Protein AF-A0A2N6NL77-F1 (afdb_monomer_lite)

Secondary structure (DSSP, 8-state):
-TTHHHHHHHHHHHHHGGGHHHHHHHHHHHH-GGGGGTTHHHHHHHHHHHHHHHHHHHHHHHHHSPPPPTT-HHHHHHHHHHHHHHHHHHHHHHHHHHHHHHHHHHH-SS---HHHHHHHHTHHHHHHHTTHHHHHHHHHHHHHHHHHHHHHHH--

Structure (mmCIF, N/CA/C/O backbone):
data_AF-A0A2N6NL77-F1
#
_entry.id   AF-A0A2N6NL77-F1
#
loop_
_atom_site.group_PDB
_atom_site.id
_atom_site.type_symbol
_atom_site.label_atom_id
_atom_site.label_alt_id
_atom_site.label_comp_id
_atom_site.label_asym_id
_atom_site.label_entity_id
_atom_site.label_seq_id
_atom_site.pdbx_PDB_ins_code
_atom_site.Cartn_x
_atom_site.Cartn_y
_atom_site.Cartn_z
_atom_site.occupancy
_atom_site.B_iso_or_equiv
_atom_site.auth_seq_id
_atom_site.auth_comp_id
_atom_site.auth_asym_id
_atom_site.auth_atom_id
_atom_site.pdbx_PDB_model_num
ATOM 1 N N . MET A 1 1 ? -15.381 -8.566 0.998 1.00 65.00 1 MET A N 1
ATOM 2 C CA . MET A 1 1 ? -16.633 -8.767 1.760 1.00 65.00 1 MET A CA 1
ATOM 3 C C . MET A 1 1 ? -16.665 -10.127 2.439 1.00 65.00 1 MET A C 1
ATOM 5 O O . MET A 1 1 ? -16.878 -10.169 3.641 1.00 65.00 1 MET A O 1
ATOM 9 N N . ILE A 1 2 ? -16.386 -11.223 1.719 1.00 79.12 2 ILE A N 1
ATOM 10 C CA . ILE A 1 2 ? -16.298 -12.572 2.316 1.00 79.12 2 ILE A CA 1
ATOM 11 C C . ILE A 1 2 ? -15.130 -12.684 3.314 1.00 79.12 2 ILE A C 1
ATOM 13 O O . ILE A 1 2 ? -15.285 -13.257 4.383 1.00 79.12 2 ILE A O 1
ATOM 17 N N . LEU A 1 3 ? -13.982 -12.068 3.009 1.00 79.44 3 LEU A N 1
ATOM 18 C CA . LEU A 1 3 ? -12.787 -12.099 3.870 1.00 79.44 3 LEU A CA 1
ATOM 19 C C . LEU A 1 3 ? -12.804 -11.077 5.018 1.00 79.44 3 LEU A C 1
ATOM 21 O O . LEU A 1 3 ? -11.922 -11.091 5.872 1.00 79.44 3 LEU A O 1
ATOM 25 N N . THR A 1 4 ? -13.787 -10.176 5.043 1.00 78.69 4 THR A N 1
ATOM 26 C CA . THR A 1 4 ? -13.834 -9.062 5.999 1.00 78.69 4 THR A CA 1
ATOM 27 C C . THR A 1 4 ? -13.869 -9.534 7.462 1.00 78.69 4 THR A C 1
ATOM 29 O O . THR A 1 4 ? -13.100 -8.991 8.246 1.00 78.69 4 THR A O 1
ATOM 32 N N . PRO A 1 5 ? -14.613 -10.590 7.843 1.00 80.31 5 PRO A N 1
ATOM 33 C CA . PRO A 1 5 ? -14.569 -11.115 9.209 1.00 80.31 5 PRO A CA 1
ATOM 34 C C . PRO A 1 5 ? -13.182 -11.582 9.661 1.00 80.31 5 PRO A C 1
ATOM 36 O O . PRO A 1 5 ? -12.789 -11.356 10.806 1.00 80.31 5 PRO A O 1
ATOM 39 N N . VAL A 1 6 ? -12.424 -12.209 8.757 1.00 83.38 6 VAL A N 1
ATOM 40 C CA . VAL A 1 6 ? -11.060 -12.681 9.032 1.00 83.38 6 VAL A CA 1
ATOM 41 C C . VAL A 1 6 ? -10.111 -11.493 9.185 1.00 83.38 6 VAL A C 1
ATOM 43 O O . VAL A 1 6 ? -9.295 -11.469 10.104 1.00 83.38 6 VAL A O 1
ATOM 46 N N . ASP A 1 7 ? -10.255 -10.480 8.330 1.00 78.88 7 ASP A N 1
ATOM 47 C CA . ASP A 1 7 ? -9.488 -9.235 8.413 1.00 78.88 7 ASP A CA 1
ATOM 48 C C . ASP A 1 7 ? -9.779 -8.473 9.715 1.00 78.88 7 ASP A C 1
ATOM 50 O O . ASP A 1 7 ? -8.856 -8.057 10.415 1.00 78.88 7 ASP A O 1
ATOM 54 N N . THR A 1 8 ? -11.049 -8.368 10.116 1.00 78.69 8 THR A N 1
ATOM 55 C CA . THR A 1 8 ? -11.452 -7.759 11.390 1.00 78.69 8 THR A CA 1
ATOM 56 C C . THR A 1 8 ? -10.867 -8.515 12.577 1.00 78.69 8 THR A C 1
ATOM 58 O O . THR A 1 8 ? -10.349 -7.881 13.497 1.00 78.69 8 THR A O 1
ATOM 61 N N . LEU A 1 9 ? -10.871 -9.850 12.550 1.00 81.00 9 LEU A N 1
ATOM 62 C CA . LEU A 1 9 ? -10.239 -10.664 13.587 1.00 81.00 9 LEU A CA 1
ATOM 63 C C . LEU A 1 9 ? -8.725 -10.418 13.652 1.00 81.00 9 LEU A C 1
ATOM 65 O O . LEU A 1 9 ? -8.203 -10.106 14.723 1.00 81.00 9 LEU A O 1
ATOM 69 N N . LYS A 1 10 ? -8.028 -10.508 12.512 1.00 82.62 10 LYS A N 1
ATOM 70 C CA . LYS A 1 10 ? -6.578 -10.281 12.409 1.00 82.62 10 LYS A CA 1
ATOM 71 C C . LYS A 1 10 ? -6.192 -8.889 12.905 1.00 82.62 10 LYS A C 1
ATOM 73 O O . LYS A 1 10 ? -5.278 -8.763 13.713 1.00 82.62 10 LYS A O 1
ATOM 78 N N . THR A 1 11 ? -6.892 -7.857 12.444 1.00 73.81 11 THR A N 1
ATOM 79 C CA . THR A 1 11 ? -6.595 -6.460 12.787 1.00 73.81 11 THR A CA 1
ATOM 80 C C . THR A 1 11 ? -6.856 -6.192 14.267 1.00 73.81 11 THR A C 1
ATOM 82 O O . THR A 1 11 ? -6.047 -5.546 14.925 1.00 73.81 11 THR A O 1
ATOM 85 N N . THR A 1 12 ? -7.944 -6.741 14.822 1.00 78.19 12 THR A N 1
ATOM 86 C CA . THR A 1 12 ? -8.231 -6.620 16.261 1.00 78.19 12 THR A CA 1
ATOM 87 C C . THR A 1 12 ? -7.119 -7.253 17.093 1.00 78.19 12 THR A C 1
ATOM 89 O O . THR A 1 12 ? -6.651 -6.641 18.047 1.00 78.19 12 THR A O 1
ATOM 92 N N . LEU A 1 13 ? -6.643 -8.436 16.700 1.00 83.06 13 LEU A N 1
ATOM 93 C CA . LEU A 1 13 ? -5.534 -9.122 17.367 1.00 83.06 13 LEU A CA 1
ATOM 94 C C . LEU A 1 13 ? -4.191 -8.394 17.221 1.00 83.06 13 LEU A C 1
ATOM 96 O O . LEU A 1 13 ? -3.416 -8.369 18.169 1.00 83.06 13 LEU A O 1
ATOM 100 N N . GLN A 1 14 ? -3.904 -7.795 16.061 1.00 76.88 14 GLN A N 1
ATOM 101 C CA . GLN A 1 14 ? -2.668 -7.030 15.849 1.00 76.88 14 GLN A CA 1
ATOM 102 C C . GLN A 1 14 ? -2.591 -5.773 16.724 1.00 76.88 14 GLN A C 1
ATOM 104 O O . GLN A 1 14 ? -1.495 -5.374 17.099 1.00 76.88 14 GLN A O 1
ATOM 109 N N . VAL A 1 15 ? -3.733 -5.153 17.035 1.00 72.44 15 VAL A N 1
ATOM 110 C CA . VAL A 1 15 ? -3.788 -3.908 17.818 1.00 72.44 15 VAL A CA 1
ATOM 111 C C . VAL A 1 15 ? -3.929 -4.178 19.315 1.00 72.44 15 VAL A C 1
ATOM 113 O O . VAL A 1 15 ? -3.237 -3.562 20.113 1.00 72.44 15 VAL A O 1
ATOM 116 N N . GLN A 1 16 ? -4.831 -5.085 19.697 1.00 73.94 16 GLN A N 1
ATOM 117 C CA . GLN A 1 16 ? -5.198 -5.349 21.097 1.00 73.94 16 GLN A CA 1
ATOM 118 C C . GLN A 1 16 ? -4.448 -6.556 21.689 1.00 73.94 16 GLN A C 1
ATOM 120 O O . GLN A 1 16 ? -4.646 -6.911 22.848 1.00 73.94 16 GLN A O 1
ATOM 125 N N . GLY A 1 17 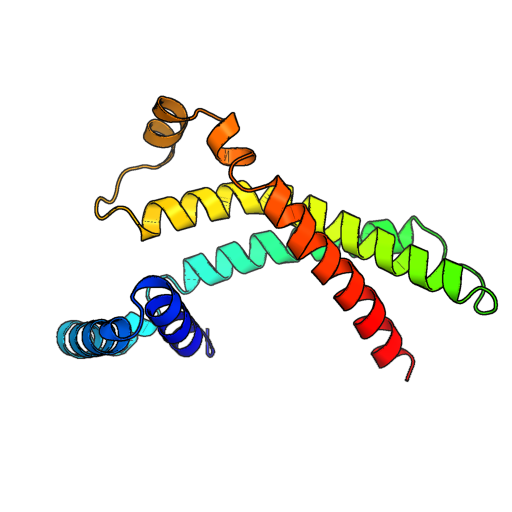? -3.623 -7.243 20.894 1.00 82.00 17 GLY A N 1
ATOM 126 C CA . GLY A 1 17 ? -2.909 -8.433 21.341 1.00 82.00 17 GLY A CA 1
ATOM 127 C C . GLY A 1 17 ? -3.849 -9.593 21.723 1.00 82.00 17 GLY A C 1
ATOM 128 O O . GLY A 1 17 ? -4.925 -9.751 21.131 1.00 82.00 17 GLY A O 1
ATOM 129 N N . PRO A 1 18 ? -3.460 -10.438 22.699 1.00 81.06 18 PRO A N 1
ATOM 130 C CA . PRO A 1 18 ? -4.225 -11.622 23.105 1.00 81.06 18 PRO A CA 1
ATOM 131 C C . PRO A 1 18 ? -5.647 -11.311 23.598 1.00 81.06 18 PRO A C 1
ATOM 133 O O . PRO A 1 18 ? -6.573 -12.091 23.355 1.00 81.06 18 PRO A O 1
ATOM 136 N N . GLU A 1 19 ? -5.839 -10.154 24.236 1.00 81.62 19 GLU A N 1
ATOM 137 C CA . GLU A 1 19 ? -7.122 -9.716 24.800 1.00 81.62 19 GLU A CA 1
ATOM 138 C C . GLU A 1 19 ? -8.164 -9.379 23.722 1.00 81.62 19 GLU A C 1
ATOM 140 O O . GLU A 1 19 ? -9.373 -9.467 23.956 1.00 81.62 19 GLU A O 1
ATOM 145 N N . GLY A 1 20 ? -7.721 -9.118 22.485 1.00 79.56 20 GLY A N 1
ATOM 146 C CA . GLY A 1 20 ? -8.596 -8.815 21.352 1.00 79.56 20 GLY A CA 1
ATOM 147 C C . GLY A 1 20 ? -9.640 -9.899 21.050 1.00 79.56 20 GLY A C 1
ATOM 148 O O . GLY A 1 20 ? -10.706 -9.591 20.513 1.00 79.56 20 GLY A O 1
ATOM 149 N N . ARG A 1 21 ? -9.393 -11.165 21.431 1.00 82.00 21 ARG A N 1
ATOM 150 C CA . ARG A 1 21 ? -10.380 -12.257 21.281 1.00 82.00 21 ARG A CA 1
ATOM 151 C C . ARG A 1 21 ? -11.556 -12.116 22.242 1.00 82.00 21 ARG A C 1
ATOM 153 O O . ARG A 1 21 ? -12.691 -12.381 21.843 1.00 82.00 21 ARG A O 1
ATOM 160 N N . ALA A 1 22 ? -11.290 -11.723 23.488 1.00 84.12 22 ALA A N 1
ATOM 161 C CA . ALA A 1 22 ? -12.327 -11.522 24.495 1.00 84.12 22 ALA A CA 1
ATOM 162 C C . ALA A 1 22 ? -13.226 -10.348 24.092 1.00 84.12 22 ALA A C 1
ATOM 164 O O . ALA A 1 22 ? -14.445 -10.508 24.022 1.00 84.12 22 ALA A O 1
ATOM 165 N N . LEU A 1 23 ? -12.611 -9.241 23.664 1.00 81.12 23 LEU A N 1
ATOM 166 C CA . LEU A 1 23 ? -13.301 -8.061 23.142 1.00 81.12 23 LEU A CA 1
ATOM 167 C C . LEU A 1 23 ? -14.214 -8.393 21.946 1.00 81.12 23 LEU A C 1
ATOM 169 O O . LEU A 1 23 ? -15.374 -7.979 21.899 1.00 81.12 23 LEU A O 1
ATOM 173 N N . LEU A 1 24 ? -13.715 -9.164 20.970 1.00 82.00 24 LEU A N 1
ATOM 174 C CA . LEU A 1 24 ? -14.508 -9.594 19.812 1.00 82.00 24 LEU A CA 1
ATOM 175 C C . LEU A 1 24 ? -15.679 -10.490 20.218 1.00 82.00 24 LEU A C 1
ATOM 177 O O . LEU A 1 24 ? -16.785 -10.320 19.708 1.00 82.00 24 LEU A O 1
ATOM 181 N N . ARG A 1 25 ? -15.460 -11.418 21.156 1.00 83.56 25 ARG A N 1
ATOM 182 C CA . ARG A 1 25 ? -16.511 -12.305 21.666 1.00 83.56 25 ARG A CA 1
ATOM 183 C C . ARG A 1 25 ? -17.610 -11.517 22.381 1.00 83.56 25 ARG A C 1
ATOM 185 O O . ARG A 1 25 ? -18.785 -11.796 22.152 1.00 83.56 25 ARG A O 1
ATOM 192 N N . GLU A 1 26 ? -17.259 -10.537 23.208 1.00 84.50 26 GLU A N 1
ATOM 193 C CA . GLU A 1 26 ? -18.239 -9.657 23.856 1.00 84.50 26 GLU A CA 1
ATOM 194 C C . GLU A 1 26 ? -19.007 -8.807 22.845 1.00 84.50 26 GLU A C 1
ATOM 196 O O . GLU A 1 26 ? -20.232 -8.704 22.919 1.00 84.50 26 GLU A O 1
ATOM 201 N N . ARG A 1 27 ? -18.315 -8.264 21.838 1.00 79.44 27 ARG A N 1
ATOM 202 C CA . ARG A 1 27 ? -18.940 -7.467 20.778 1.00 79.44 27 ARG A CA 1
ATOM 203 C C . ARG A 1 27 ? -19.945 -8.283 19.961 1.00 79.44 27 ARG A C 1
ATOM 205 O O . ARG A 1 27 ? -21.049 -7.803 19.714 1.00 79.44 27 ARG A O 1
ATOM 212 N N . ILE A 1 28 ? -19.600 -9.523 19.605 1.00 86.62 28 ILE A N 1
ATOM 213 C CA . ILE A 1 28 ? -20.511 -10.446 18.910 1.00 86.62 28 ILE A CA 1
ATOM 214 C C . ILE A 1 28 ? -21.722 -10.775 19.791 1.00 86.62 28 ILE A C 1
ATOM 216 O O . ILE A 1 28 ? -22.842 -10.783 19.289 1.00 86.62 28 ILE A O 1
ATOM 220 N N . LYS A 1 29 ? -21.530 -10.998 21.099 1.00 85.62 29 LYS A N 1
ATOM 221 C CA . LYS A 1 29 ? -22.644 -11.243 22.032 1.00 85.62 29 LYS A CA 1
ATOM 222 C C . LYS A 1 29 ? -23.586 -10.042 22.151 1.00 85.62 29 LYS A C 1
ATOM 224 O O . LYS A 1 29 ? -24.792 -10.234 22.234 1.00 85.62 29 LYS A O 1
ATOM 229 N N . LYS A 1 30 ? -23.049 -8.819 22.161 1.00 83.31 30 LYS A N 1
ATOM 230 C CA . LYS A 1 30 ? -23.826 -7.590 22.388 1.00 83.31 30 LYS A CA 1
ATOM 231 C C . LYS A 1 30 ? -24.529 -7.060 21.135 1.00 83.31 30 LYS A C 1
ATOM 233 O O . LYS A 1 30 ? -25.610 -6.494 21.236 1.00 83.31 30 LYS A O 1
ATOM 238 N N . HIS A 1 31 ? -23.916 -7.219 19.964 1.00 78.25 31 HIS A N 1
ATOM 239 C CA . HIS A 1 31 ? -24.355 -6.568 18.723 1.00 78.25 31 HIS A CA 1
ATOM 240 C C . HIS A 1 31 ? -24.517 -7.539 17.539 1.00 78.25 31 HIS A C 1
ATOM 242 O O . HIS A 1 31 ? -24.844 -7.118 16.429 1.00 78.25 31 HIS A O 1
ATOM 248 N N . GLY A 1 32 ? -24.288 -8.835 17.754 1.00 84.06 32 GLY A N 1
ATOM 249 C CA . GLY A 1 32 ? -24.419 -9.877 16.741 1.00 84.06 32 GLY A CA 1
ATOM 250 C C . GLY A 1 32 ? -23.195 -10.039 15.833 1.00 84.06 32 GLY A C 1
ATOM 251 O O . GLY A 1 32 ? -22.227 -9.272 15.862 1.00 84.06 32 GLY A O 1
ATOM 252 N N . VAL A 1 33 ? -23.250 -11.064 14.979 1.00 82.25 33 VAL A N 1
ATOM 253 C CA . VAL A 1 33 ? -22.160 -11.453 14.061 1.00 82.25 33 VAL A CA 1
ATOM 254 C C . VAL A 1 33 ? -21.913 -10.396 12.972 1.00 82.25 33 VAL A C 1
ATOM 256 O O . VAL A 1 33 ? -20.797 -10.267 12.475 1.00 82.25 33 VAL A O 1
ATOM 259 N N . GLY A 1 34 ? -22.917 -9.565 12.661 1.00 77.12 34 GLY A N 1
ATOM 260 C CA . GLY A 1 34 ? -22.805 -8.454 11.705 1.00 77.12 34 GLY A CA 1
ATOM 261 C C . GLY A 1 34 ? -21.743 -7.409 12.075 1.00 77.12 34 GLY A C 1
ATOM 262 O O . GLY A 1 34 ? -21.253 -6.690 11.205 1.00 77.12 34 GLY A O 1
ATOM 263 N N . THR A 1 35 ? -21.310 -7.370 13.339 1.00 75.88 35 THR A N 1
ATOM 264 C CA . THR A 1 35 ? -20.205 -6.507 13.786 1.00 75.88 35 THR A CA 1
ATOM 265 C C . THR A 1 35 ? -18.859 -6.827 13.145 1.00 75.88 35 THR A C 1
ATOM 267 O O . THR A 1 35 ? -18.003 -5.950 13.060 1.00 75.88 35 THR A O 1
ATOM 270 N N . LEU A 1 36 ? -18.684 -8.040 12.616 1.00 77.75 36 LEU A N 1
ATOM 271 C CA . LEU A 1 36 ? -17.501 -8.431 11.845 1.00 77.75 36 LEU A CA 1
ATOM 272 C C . LEU A 1 36 ? -17.412 -7.725 10.481 1.00 77.75 36 LEU A C 1
ATOM 274 O O . LEU A 1 36 ? -16.356 -7.725 9.858 1.00 77.75 36 LEU A O 1
ATOM 278 N N . TRP A 1 37 ? -18.497 -7.093 10.025 1.00 78.00 37 TRP A N 1
ATOM 279 C CA . TRP A 1 37 ? -18.522 -6.257 8.821 1.00 78.00 37 TRP A CA 1
ATOM 280 C C . TRP A 1 37 ? -18.515 -4.758 9.132 1.00 78.00 37 TRP A C 1
ATOM 282 O O . TRP A 1 37 ? -18.624 -3.932 8.221 1.00 78.00 37 TRP A O 1
ATOM 292 N N . TRP A 1 38 ? -18.358 -4.362 10.397 1.00 71.62 38 TRP A N 1
ATOM 293 C CA . TRP A 1 38 ? -18.231 -2.948 10.731 1.00 71.62 38 TRP A CA 1
ATOM 294 C C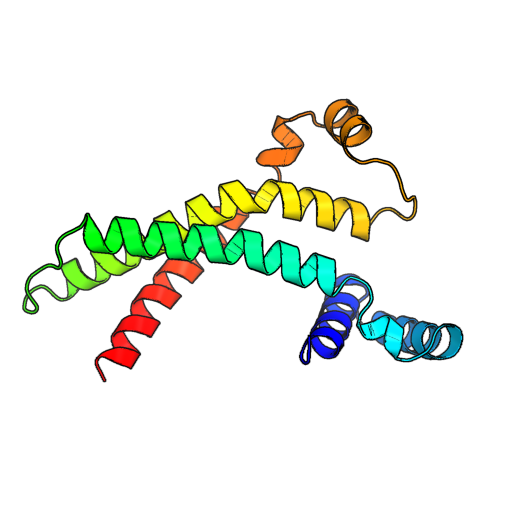 . TRP A 1 38 ? -16.963 -2.367 10.107 1.00 71.62 38 TRP A C 1
ATOM 296 O O . TRP A 1 38 ? -15.847 -2.813 10.358 1.00 71.62 38 TRP A O 1
ATOM 306 N N . GLY A 1 39 ? -17.153 -1.367 9.245 1.00 64.75 39 GLY A N 1
ATOM 307 C CA . GLY A 1 39 ? -16.073 -0.775 8.461 1.00 64.75 39 GLY A CA 1
ATOM 308 C C . GLY A 1 39 ? -15.735 -1.522 7.168 1.00 64.75 39 GLY A C 1
ATOM 309 O O . GLY A 1 39 ? -14.824 -1.084 6.474 1.00 64.75 39 GLY A O 1
ATOM 310 N N . ALA A 1 40 ? -16.474 -2.571 6.781 1.00 70.06 40 ALA A N 1
ATOM 311 C CA . ALA A 1 40 ? -16.229 -3.311 5.540 1.00 70.06 40 ALA A CA 1
ATOM 312 C C . ALA A 1 40 ? -16.239 -2.405 4.300 1.00 70.06 40 ALA A C 1
ATOM 314 O O . ALA A 1 40 ? -15.348 -2.506 3.461 1.00 70.06 40 ALA A O 1
ATOM 315 N N . PHE A 1 41 ? -17.205 -1.484 4.209 1.00 67.81 41 PHE A N 1
ATOM 316 C CA . PHE A 1 41 ? -17.289 -0.505 3.119 1.00 67.81 41 PHE A CA 1
ATOM 317 C C . PHE A 1 41 ? -16.140 0.506 3.142 1.00 67.81 41 PHE A C 1
ATOM 319 O O . PHE A 1 41 ? -15.618 0.862 2.092 1.00 67.81 41 PHE A O 1
ATOM 326 N N . ALA A 1 42 ? -15.698 0.926 4.330 1.00 66.94 42 ALA A N 1
ATOM 327 C CA . ALA A 1 42 ? -14.544 1.811 4.465 1.00 66.94 42 ALA A CA 1
ATOM 328 C C . ALA A 1 42 ? -13.244 1.098 4.059 1.00 66.94 42 ALA A C 1
ATOM 330 O O . ALA A 1 42 ? -12.409 1.685 3.377 1.00 66.94 42 ALA A O 1
ATOM 331 N N . THR A 1 43 ? -13.090 -0.179 4.427 1.00 67.31 43 THR A N 1
ATOM 332 C CA . THR A 1 43 ? -11.988 -1.022 3.956 1.00 67.31 43 THR A CA 1
ATOM 333 C C . THR A 1 43 ? -12.058 -1.185 2.443 1.00 67.31 43 THR A C 1
ATOM 335 O O . THR A 1 43 ? -11.070 -0.894 1.788 1.00 67.31 43 THR A O 1
ATOM 338 N N . ALA A 1 44 ? -13.217 -1.529 1.874 1.00 70.88 44 ALA A N 1
ATOM 339 C CA . ALA A 1 44 ? -13.383 -1.659 0.427 1.00 70.88 44 ALA A CA 1
ATOM 340 C C . ALA A 1 44 ? -13.054 -0.362 -0.329 1.00 70.88 44 ALA A C 1
ATOM 342 O O . ALA A 1 44 ? -12.329 -0.410 -1.317 1.00 70.88 44 ALA A O 1
ATOM 343 N N . GLY A 1 45 ? -13.515 0.793 0.162 1.00 73.50 45 GLY A N 1
ATOM 344 C CA . GLY A 1 45 ? -13.176 2.097 -0.409 1.00 73.50 45 GLY A CA 1
ATOM 345 C C . GLY A 1 45 ? -11.679 2.405 -0.326 1.00 73.50 45 GLY A C 1
ATOM 346 O O . GLY A 1 45 ? -11.086 2.839 -1.307 1.00 73.50 45 GLY A O 1
ATOM 347 N N . ALA A 1 46 ? -11.032 2.114 0.805 1.00 69.31 46 ALA A N 1
ATOM 348 C CA . ALA A 1 46 ? -9.587 2.292 0.949 1.00 69.31 46 ALA A CA 1
ATOM 349 C C . ALA A 1 46 ? -8.785 1.360 0.022 1.00 69.31 46 ALA A C 1
ATOM 351 O O . ALA A 1 46 ? -7.783 1.778 -0.554 1.00 69.31 46 ALA A O 1
ATOM 352 N N . THR A 1 47 ? -9.233 0.112 -0.149 1.00 72.06 47 THR A N 1
ATOM 353 C CA . THR A 1 47 ? -8.654 -0.847 -1.097 1.00 72.06 47 THR A CA 1
ATOM 354 C C . THR A 1 47 ? -8.809 -0.332 -2.529 1.00 72.06 47 THR A C 1
ATOM 356 O O . THR A 1 47 ? -7.837 -0.315 -3.277 1.00 72.06 47 THR A O 1
ATOM 359 N N . PHE A 1 48 ? -9.988 0.177 -2.889 1.00 77.31 48 PHE A N 1
ATOM 360 C CA . PHE A 1 48 ? -10.249 0.744 -4.211 1.00 77.31 48 PHE A CA 1
ATOM 361 C C . PHE A 1 48 ? -9.326 1.930 -4.525 1.00 77.31 48 PHE A C 1
ATOM 363 O O . PHE A 1 48 ? -8.638 1.919 -5.543 1.00 77.31 48 PHE A O 1
ATOM 370 N N . VAL A 1 49 ? -9.232 2.907 -3.616 1.00 74.88 49 VAL A N 1
ATOM 371 C CA . VAL A 1 49 ? -8.393 4.103 -3.813 1.00 74.88 49 VAL A CA 1
ATOM 372 C C . VAL A 1 49 ? -6.891 3.786 -3.784 1.00 74.88 49 VAL A C 1
ATOM 374 O O . VAL A 1 49 ? -6.101 4.550 -4.322 1.00 74.88 49 VAL A O 1
ATOM 377 N N . GLY A 1 50 ? -6.470 2.661 -3.200 1.00 72.12 50 GLY A N 1
ATOM 378 C CA . GLY A 1 50 ? -5.085 2.190 -3.304 1.00 72.12 50 GLY A CA 1
ATOM 379 C C . GLY A 1 50 ? -4.792 1.465 -4.621 1.00 72.12 50 GLY A C 1
ATOM 380 O O . GLY A 1 50 ? -3.834 1.786 -5.315 1.00 72.12 50 GLY A O 1
ATOM 381 N N . HIS A 1 51 ? -5.625 0.492 -4.996 1.00 81.06 51 HIS A N 1
ATOM 382 C CA . HIS A 1 51 ? -5.337 -0.365 -6.150 1.00 81.06 51 HIS A CA 1
ATOM 383 C C . HIS A 1 51 ? -5.515 0.339 -7.491 1.00 81.06 51 HIS A C 1
ATOM 385 O O . HIS A 1 51 ? -4.718 0.108 -8.397 1.00 81.06 51 HIS A O 1
ATOM 391 N N . TYR A 1 52 ? -6.534 1.186 -7.642 1.00 83.00 52 TYR A N 1
ATOM 392 C CA . TYR A 1 52 ? -6.819 1.803 -8.938 1.00 83.00 52 TYR A CA 1
ATOM 393 C C . TYR A 1 52 ? -5.665 2.692 -9.432 1.00 83.00 52 TYR A C 1
ATOM 395 O O . TYR A 1 52 ? -5.212 2.493 -10.560 1.00 83.00 52 TYR A O 1
ATOM 403 N N . PRO A 1 53 ? -5.112 3.605 -8.605 1.00 84.06 53 PRO A N 1
ATOM 404 C CA . PRO A 1 53 ? -3.940 4.388 -8.990 1.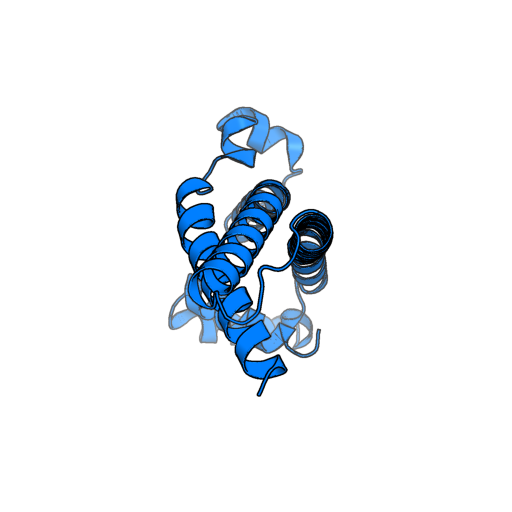00 84.06 53 PRO A CA 1
ATOM 405 C C . PRO A 1 53 ? -2.706 3.525 -9.249 1.00 84.06 53 PRO A C 1
ATOM 407 O O . PRO A 1 53 ? -1.941 3.836 -10.160 1.00 84.06 53 PRO A O 1
ATOM 410 N N . TRP A 1 54 ? -2.527 2.434 -8.493 1.00 85.25 54 TRP A N 1
ATOM 411 C CA . TRP A 1 54 ? -1.424 1.498 -8.708 1.00 85.25 54 TRP A CA 1
ATOM 412 C C . TRP A 1 54 ? -1.496 0.873 -10.106 1.00 85.25 54 TRP A C 1
ATOM 414 O O . TRP A 1 54 ? -0.557 1.012 -10.884 1.00 85.25 54 TRP A O 1
ATOM 424 N N . PHE A 1 55 ? -2.630 0.257 -10.461 1.00 84.69 55 PHE A N 1
ATOM 425 C CA . PHE A 1 55 ? -2.808 -0.392 -11.765 1.00 84.69 55 PHE A CA 1
ATOM 426 C C . PHE A 1 55 ? -2.791 0.604 -12.924 1.00 84.69 55 PHE A C 1
ATOM 428 O O . PHE A 1 55 ? -2.173 0.329 -13.948 1.00 84.69 55 PHE A O 1
ATOM 435 N N . ALA A 1 56 ? -3.414 1.774 -12.763 1.00 87.12 56 ALA A N 1
ATOM 436 C CA . ALA A 1 56 ? -3.372 2.821 -13.780 1.00 87.12 56 ALA A CA 1
ATOM 437 C C . ALA A 1 56 ? -1.928 3.261 -14.063 1.00 87.12 56 ALA A C 1
ATOM 439 O O . ALA A 1 56 ? -1.505 3.296 -15.216 1.00 87.12 56 ALA A O 1
ATOM 440 N N . THR A 1 57 ? -1.149 3.522 -13.010 1.00 87.06 57 THR A N 1
ATOM 441 C CA . THR A 1 57 ? 0.262 3.916 -13.129 1.00 87.06 57 THR A CA 1
ATOM 442 C C . THR A 1 57 ? 1.095 2.797 -13.747 1.00 87.06 57 THR A C 1
ATOM 444 O O . THR A 1 57 ? 1.865 3.046 -14.672 1.00 87.06 57 THR A O 1
ATOM 447 N N . TYR A 1 58 ? 0.899 1.558 -13.289 1.00 86.38 58 TYR A N 1
ATOM 448 C CA . TYR A 1 58 ? 1.590 0.381 -13.809 1.00 86.38 58 TYR A CA 1
ATOM 449 C C . TYR A 1 58 ? 1.350 0.194 -15.313 1.00 86.38 58 TYR A C 1
ATOM 451 O O . TYR A 1 58 ? 2.303 -0.024 -16.060 1.00 86.38 58 TYR A O 1
ATOM 459 N N . ASN A 1 59 ? 0.101 0.327 -15.768 1.00 87.94 59 ASN A N 1
ATOM 460 C CA . ASN A 1 59 ? -0.260 0.173 -17.177 1.00 87.94 59 ASN A CA 1
ATOM 461 C C . ASN A 1 59 ? 0.312 1.307 -18.036 1.00 87.94 59 ASN A C 1
ATOM 463 O O . ASN A 1 59 ? 0.971 1.029 -19.033 1.00 87.94 59 ASN A O 1
ATOM 467 N N . ILE A 1 60 ? 0.159 2.566 -17.607 1.00 88.75 60 ILE A N 1
ATOM 468 C CA . ILE A 1 60 ? 0.696 3.735 -18.328 1.00 88.75 60 ILE A CA 1
ATOM 469 C C . ILE A 1 60 ? 2.215 3.621 -18.501 1.00 88.75 60 ILE A C 1
ATOM 471 O O . ILE A 1 60 ? 2.739 3.823 -19.593 1.00 88.75 60 ILE A O 1
ATOM 475 N N . LEU A 1 61 ? 2.940 3.274 -17.436 1.00 85.62 61 LEU A N 1
ATOM 476 C CA . LEU A 1 61 ? 4.393 3.106 -17.493 1.00 85.62 61 LEU A CA 1
ATOM 477 C C . LEU A 1 61 ? 4.807 1.874 -18.300 1.00 85.62 61 LEU A C 1
ATOM 479 O O . LEU A 1 61 ? 5.845 1.900 -18.959 1.00 85.62 61 LEU A O 1
ATOM 483 N N . SER A 1 62 ? 4.007 0.808 -18.271 1.00 85.06 62 SER A N 1
ATOM 484 C CA . SER A 1 62 ? 4.252 -0.377 -19.093 1.00 85.06 62 SER A CA 1
ATOM 485 C C . SER A 1 62 ? 4.102 -0.081 -20.584 1.00 85.06 62 SER A C 1
ATOM 487 O O . SER A 1 62 ? 4.882 -0.604 -21.374 1.00 85.06 62 SER A O 1
ATOM 489 N N . GLU A 1 63 ? 3.155 0.773 -20.972 1.00 87.00 63 GLU A N 1
ATOM 490 C CA . GLU A 1 63 ? 2.988 1.218 -22.361 1.00 87.00 63 GLU A CA 1
ATOM 491 C C . GLU A 1 63 ? 4.053 2.245 -22.773 1.00 87.00 63 GLU A C 1
ATOM 493 O O . GLU A 1 63 ? 4.591 2.175 -23.878 1.00 87.00 63 GLU A O 1
ATOM 498 N N . ALA A 1 64 ? 4.400 3.178 -21.882 1.00 88.12 64 ALA A N 1
ATOM 499 C CA . ALA A 1 64 ? 5.377 4.227 -22.166 1.00 88.12 64 ALA A CA 1
ATOM 500 C C . ALA A 1 64 ? 6.818 3.697 -22.264 1.00 88.12 64 ALA A C 1
ATOM 502 O O . ALA A 1 64 ? 7.606 4.174 -23.083 1.00 88.12 64 ALA A O 1
ATOM 503 N N . ILE A 1 65 ? 7.185 2.715 -21.433 1.00 84.56 65 ILE A N 1
ATOM 504 C CA . ILE A 1 65 ? 8.529 2.132 -21.411 1.00 84.56 65 ILE A CA 1
ATOM 505 C C . ILE A 1 65 ? 8.531 0.873 -22.278 1.00 84.56 65 ILE A C 1
ATOM 507 O O . ILE A 1 65 ? 8.026 -0.173 -21.859 1.00 84.56 65 ILE A O 1
ATOM 511 N N . LYS A 1 66 ? 9.151 0.959 -23.462 1.00 84.00 66 LYS A N 1
ATOM 512 C CA . LYS A 1 66 ? 9.327 -0.184 -24.374 1.00 84.00 66 LYS A CA 1
ATOM 513 C C . LYS A 1 66 ? 9.963 -1.376 -23.657 1.00 84.00 66 LYS A C 1
ATOM 515 O O . LYS A 1 66 ? 10.887 -1.216 -22.859 1.00 84.00 66 LYS A O 1
ATOM 520 N N . GLU A 1 67 ? 9.455 -2.570 -23.946 1.00 80.50 67 GLU A N 1
ATOM 521 C CA . GLU A 1 67 ? 10.004 -3.805 -23.395 1.00 80.50 67 GLU A CA 1
ATOM 522 C C . GLU A 1 67 ? 11.379 -4.079 -24.027 1.00 80.50 67 GLU A C 1
ATOM 524 O O . GLU A 1 67 ? 11.500 -4.039 -25.257 1.00 80.50 67 GLU A O 1
ATOM 529 N N . PRO A 1 68 ? 12.431 -4.293 -23.216 1.00 80.56 68 PRO A N 1
ATOM 530 C CA . PRO A 1 68 ? 13.741 -4.618 -23.749 1.00 80.56 68 PRO A CA 1
ATOM 531 C C . PRO A 1 68 ? 13.725 -6.012 -24.399 1.00 80.56 68 PRO A C 1
ATOM 533 O O . PRO A 1 68 ? 12.904 -6.860 -24.033 1.00 80.56 68 PRO A O 1
ATOM 536 N N . PRO A 1 69 ? 14.634 -6.264 -25.353 1.00 80.62 69 PRO A N 1
ATOM 537 C CA . PRO A 1 69 ? 14.811 -7.575 -25.969 1.00 80.62 69 PRO A CA 1
ATOM 538 C C . PRO A 1 69 ? 14.996 -8.704 -24.932 1.00 80.62 69 PRO A C 1
ATOM 540 O O . PRO A 1 69 ? 15.607 -8.496 -23.882 1.00 80.62 69 PRO A O 1
ATOM 543 N N . LYS A 1 70 ? 14.462 -9.906 -25.211 1.00 69.44 70 LYS A N 1
ATOM 544 C CA . LYS A 1 70 ? 14.436 -11.047 -24.262 1.00 69.44 70 LYS A CA 1
ATOM 545 C C . LYS A 1 70 ? 15.827 -11.559 -23.859 1.00 69.44 70 LYS A C 1
ATOM 547 O O . LYS A 1 70 ? 15.966 -12.192 -22.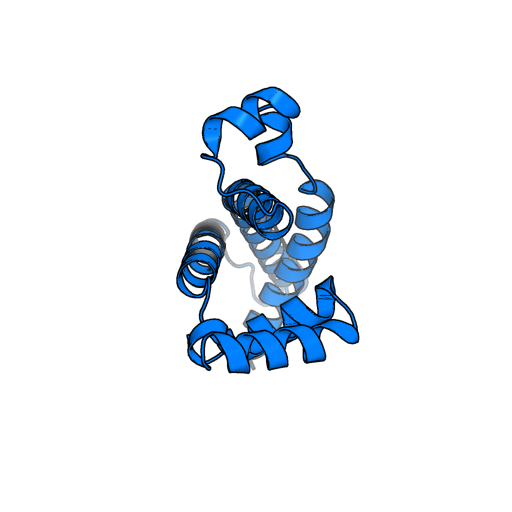819 1.00 69.44 70 LYS A O 1
ATOM 552 N N . ASP A 1 71 ? 16.847 -11.273 -24.660 1.00 75.81 71 ASP A N 1
ATOM 553 C CA . ASP A 1 71 ? 18.264 -11.512 -24.367 1.00 75.81 71 ASP A CA 1
ATOM 554 C C . ASP A 1 71 ? 18.782 -10.654 -23.200 1.00 75.81 71 ASP A C 1
ATOM 556 O O . ASP A 1 71 ? 19.746 -11.026 -22.532 1.00 75.81 71 ASP A O 1
ATOM 560 N N . GLN A 1 72 ? 18.107 -9.547 -22.882 1.00 83.12 72 GLN A N 1
ATOM 561 C CA . GLN A 1 72 ? 18.489 -8.619 -21.821 1.00 83.12 72 GLN A CA 1
ATOM 562 C C . GLN A 1 72 ? 17.659 -8.823 -20.548 1.00 83.12 72 GLN A C 1
ATOM 564 O O . GLN A 1 72 ? 17.006 -7.903 -20.047 1.00 83.12 72 GLN A O 1
ATOM 569 N N . PHE A 1 73 ? 17.720 -10.031 -19.984 1.00 79.50 73 PHE A N 1
ATOM 570 C CA . PHE A 1 73 ? 16.947 -10.421 -18.797 1.00 79.50 73 PHE A CA 1
ATOM 571 C C . PHE A 1 73 ? 17.067 -9.429 -17.623 1.00 79.50 73 PHE A C 1
ATOM 573 O O . PHE A 1 73 ? 16.068 -9.065 -17.005 1.00 79.50 73 PHE A O 1
ATOM 580 N N . PHE A 1 74 ? 18.273 -8.920 -17.344 1.00 80.88 74 PHE A N 1
ATOM 581 C CA . PHE A 1 74 ? 18.483 -7.936 -16.275 1.00 80.88 74 PHE A CA 1
ATOM 582 C C . PHE A 1 74 ? 17.795 -6.591 -16.543 1.00 80.88 74 PHE A C 1
ATOM 584 O O . PHE A 1 74 ? 17.231 -6.004 -15.623 1.00 80.88 74 PHE A O 1
ATOM 591 N N . LEU A 1 75 ? 17.810 -6.103 -17.788 1.00 82.75 75 LEU A N 1
ATOM 592 C CA . LEU A 1 75 ? 17.139 -4.851 -18.161 1.00 82.75 75 LEU A CA 1
ATOM 593 C C . LEU A 1 75 ? 15.618 -5.010 -18.123 1.00 82.75 75 LEU A C 1
ATOM 595 O O . LEU A 1 75 ? 14.908 -4.100 -17.692 1.00 82.75 75 LEU A O 1
ATOM 599 N N . TRP A 1 76 ? 15.119 -6.186 -18.502 1.00 82.50 76 TRP A N 1
ATOM 600 C CA . TRP A 1 76 ? 13.713 -6.543 -18.353 1.00 82.50 76 TRP A CA 1
ATOM 601 C C . TRP A 1 76 ? 13.276 -6.552 -16.882 1.00 82.50 76 TRP A C 1
ATOM 603 O O . TRP A 1 76 ? 12.276 -5.922 -16.528 1.00 82.50 76 TRP A O 1
ATOM 613 N N . LEU A 1 77 ? 14.073 -7.175 -16.009 1.00 81.81 77 LEU A N 1
ATOM 614 C CA . LEU A 1 77 ? 13.826 -7.208 -14.569 1.00 81.81 77 LEU A CA 1
ATOM 615 C C . LEU A 1 77 ? 13.854 -5.802 -13.955 1.00 81.81 77 LEU A C 1
ATOM 617 O O . LEU A 1 77 ? 12.965 -5.444 -13.183 1.00 81.81 77 LEU A O 1
ATOM 621 N N . LEU A 1 78 ? 14.844 -4.987 -14.335 1.00 84.75 78 LEU A N 1
ATOM 622 C CA . LEU A 1 78 ? 14.992 -3.610 -13.868 1.00 84.75 78 LEU A CA 1
ATOM 623 C C . LEU A 1 78 ? 13.801 -2.741 -14.283 1.00 84.75 78 LEU A C 1
ATOM 625 O O . LEU A 1 78 ? 13.324 -1.939 -13.483 1.00 84.75 78 LEU A O 1
ATOM 629 N N . ARG A 1 79 ? 13.282 -2.923 -15.504 1.00 85.50 79 ARG A N 1
ATOM 630 C CA . ARG A 1 79 ? 12.064 -2.248 -15.968 1.00 85.50 79 ARG A CA 1
ATOM 631 C C . ARG A 1 79 ? 10.862 -2.624 -15.103 1.00 85.50 79 ARG A C 1
ATOM 633 O O . ARG A 1 79 ? 10.171 -1.733 -14.622 1.00 85.50 79 ARG A O 1
ATOM 640 N N . LEU A 1 80 ? 10.611 -3.916 -14.883 1.00 82.94 80 LEU A N 1
ATOM 641 C CA . LEU A 1 80 ? 9.481 -4.376 -14.061 1.00 82.94 80 LEU A CA 1
ATOM 642 C C . LEU A 1 80 ? 9.572 -3.865 -12.623 1.00 82.94 80 LEU A C 1
ATOM 644 O O . LEU A 1 80 ? 8.580 -3.392 -12.070 1.00 82.94 80 LEU A O 1
ATOM 648 N N . ALA A 1 81 ? 10.774 -3.923 -12.050 1.00 82.31 81 ALA A N 1
ATOM 649 C CA . ALA A 1 81 ? 11.098 -3.330 -10.766 1.00 82.31 81 ALA A CA 1
ATOM 650 C C . ALA A 1 81 ? 10.743 -1.834 -10.759 1.00 82.31 81 ALA A C 1
ATOM 652 O O . ALA A 1 81 ? 9.896 -1.397 -9.985 1.00 82.31 81 ALA A O 1
ATOM 653 N N . PHE A 1 82 ? 11.315 -1.048 -11.666 1.00 85.69 82 PHE A N 1
ATOM 654 C CA . PHE A 1 82 ? 11.081 0.391 -11.726 1.00 85.69 82 PHE A CA 1
ATOM 655 C C . PHE A 1 82 ? 9.591 0.750 -11.837 1.00 85.69 82 PHE A C 1
ATOM 657 O O . PHE A 1 82 ? 9.095 1.577 -11.072 1.00 85.69 82 PHE A O 1
ATOM 664 N N . ILE A 1 83 ? 8.856 0.081 -12.728 1.00 86.56 83 ILE A N 1
ATOM 665 C CA . ILE A 1 83 ? 7.417 0.304 -12.916 1.00 86.56 83 ILE A CA 1
ATOM 666 C C . ILE A 1 83 ? 6.643 -0.026 -11.633 1.00 86.56 83 ILE A C 1
ATOM 668 O O . ILE A 1 83 ? 5.833 0.785 -11.180 1.00 86.56 83 ILE A O 1
ATOM 672 N N . GLY A 1 84 ? 6.918 -1.179 -11.015 1.00 82.94 84 GLY A N 1
ATOM 673 C CA . GLY A 1 84 ? 6.292 -1.591 -9.759 1.00 82.94 84 GLY A CA 1
ATOM 674 C C . GLY A 1 84 ? 6.551 -0.615 -8.611 1.00 82.94 84 GLY A C 1
ATOM 675 O O . GLY A 1 84 ? 5.642 -0.313 -7.838 1.00 82.94 84 GLY A O 1
ATOM 676 N N . PHE A 1 85 ? 7.766 -0.069 -8.530 1.00 84.31 85 PHE A N 1
ATOM 677 C CA . PHE A 1 85 ? 8.134 0.931 -7.530 1.00 84.31 85 PHE A CA 1
ATOM 678 C C . PHE A 1 85 ? 7.379 2.246 -7.722 1.00 84.31 85 PHE A C 1
ATOM 680 O O . PHE A 1 85 ? 6.798 2.763 -6.768 1.00 84.31 85 PHE A O 1
ATOM 687 N N . VAL A 1 86 ? 7.352 2.779 -8.947 1.00 85.12 86 VAL A N 1
ATOM 688 C CA . VAL A 1 86 ? 6.659 4.041 -9.243 1.00 85.12 86 VAL A CA 1
ATOM 689 C C . VAL A 1 86 ? 5.150 3.889 -9.041 1.00 85.12 86 VAL A C 1
ATOM 691 O O . VAL A 1 86 ? 4.522 4.768 -8.451 1.00 85.12 86 VAL A O 1
ATOM 694 N N . ALA A 1 87 ? 4.570 2.752 -9.434 1.00 84.81 87 ALA A N 1
ATOM 695 C CA . ALA A 1 87 ? 3.168 2.440 -9.166 1.00 84.81 87 ALA A CA 1
ATOM 696 C C . ALA A 1 87 ? 2.861 2.405 -7.659 1.00 84.81 87 ALA A C 1
ATOM 698 O O . ALA A 1 87 ? 1.869 2.996 -7.218 1.00 84.81 87 ALA A O 1
ATOM 699 N N . SER A 1 88 ? 3.728 1.778 -6.852 1.00 81.00 88 SER A N 1
ATOM 700 C CA . SER A 1 88 ? 3.616 1.788 -5.387 1.00 81.00 88 SER A CA 1
ATOM 701 C C . SER A 1 88 ? 3.728 3.197 -4.810 1.00 81.00 88 SER A C 1
ATOM 703 O O . SER A 1 88 ? 2.910 3.565 -3.971 1.00 81.00 88 SER A O 1
ATOM 705 N N . LEU A 1 89 ? 4.667 4.011 -5.297 1.00 83.88 89 LEU A N 1
ATOM 706 C CA . LEU A 1 89 ? 4.858 5.387 -4.841 1.00 83.88 89 LEU A CA 1
ATOM 707 C C . LEU A 1 89 ? 3.628 6.258 -5.124 1.00 83.88 89 LEU A C 1
ATOM 709 O O . LEU A 1 89 ? 3.154 6.952 -4.228 1.00 83.88 89 LEU A O 1
ATOM 713 N N . VAL A 1 90 ? 3.072 6.199 -6.337 1.00 83.19 90 VAL A N 1
ATOM 714 C CA . VAL A 1 90 ? 1.870 6.972 -6.700 1.00 83.19 90 VAL A CA 1
ATOM 715 C C . VAL A 1 90 ? 0.662 6.518 -5.880 1.00 83.19 90 VAL A C 1
ATOM 717 O O . VAL A 1 90 ? -0.060 7.350 -5.326 1.00 83.19 90 VAL A O 1
ATOM 720 N N . SER A 1 91 ? 0.468 5.206 -5.734 1.00 82.00 91 SER A N 1
ATOM 721 C CA . SER A 1 91 ? -0.577 4.643 -4.873 1.00 82.00 91 SER A CA 1
ATOM 722 C C . SER A 1 91 ? -0.426 5.084 -3.416 1.00 82.00 91 SER A C 1
ATOM 724 O O . SER A 1 91 ? -1.415 5.423 -2.759 1.00 82.00 91 SER A O 1
ATOM 726 N N . ASP A 1 92 ? 0.794 5.104 -2.886 1.00 79.25 92 ASP A N 1
ATOM 727 C CA . ASP A 1 92 ? 1.048 5.542 -1.519 1.00 79.25 92 ASP A CA 1
ATOM 728 C C . ASP A 1 92 ? 0.787 7.036 -1.358 1.00 79.25 92 ASP A C 1
ATOM 730 O O . ASP A 1 92 ? 0.077 7.405 -0.430 1.00 79.25 92 ASP A O 1
ATOM 734 N N . CYS A 1 93 ? 1.222 7.891 -2.282 1.00 79.19 93 CYS A N 1
ATOM 735 C CA . CYS A 1 93 ? 0.915 9.324 -2.244 1.00 79.19 93 CYS A CA 1
ATOM 736 C C . CYS A 1 93 ? -0.599 9.600 -2.213 1.00 79.19 93 CYS A C 1
ATOM 738 O O . CYS A 1 93 ? -1.065 10.414 -1.414 1.00 79.19 93 CYS A O 1
ATOM 740 N N . VAL A 1 94 ? -1.379 8.894 -3.038 1.00 78.69 94 VAL A N 1
ATOM 741 C CA . VAL A 1 94 ? -2.840 9.075 -3.116 1.00 78.69 94 VAL A CA 1
ATOM 742 C C . VAL A 1 94 ? -3.553 8.461 -1.909 1.00 78.69 94 VAL A C 1
ATOM 744 O O . VAL A 1 94 ? -4.493 9.045 -1.370 1.00 78.69 94 VAL A O 1
ATOM 747 N N . SER A 1 95 ? -3.110 7.289 -1.447 1.00 72.75 95 SER A N 1
ATOM 748 C CA . SER A 1 95 ? -3.785 6.557 -0.371 1.00 72.75 95 SER A CA 1
ATOM 749 C C . SER A 1 95 ? -3.306 6.926 1.039 1.00 72.75 95 SER A C 1
ATOM 751 O O . SER A 1 95 ? -3.991 6.585 2.008 1.00 72.75 95 SER A O 1
ATOM 753 N N . ASN A 1 96 ? -2.174 7.628 1.198 1.00 74.44 96 ASN A N 1
ATOM 754 C CA . ASN A 1 96 ? -1.610 7.943 2.515 1.00 74.44 96 ASN A CA 1
ATOM 755 C C . ASN A 1 96 ? -2.552 8.814 3.349 1.00 74.44 96 ASN A C 1
ATOM 757 O O . ASN A 1 96 ? -2.791 8.496 4.512 1.00 74.44 96 ASN A O 1
ATOM 761 N N . SER A 1 97 ? -3.161 9.834 2.742 1.00 69.50 97 SER A N 1
ATOM 762 C CA . SER A 1 97 ? -4.112 10.733 3.411 1.00 69.50 97 SER A CA 1
ATOM 763 C C . SER A 1 97 ? -5.321 9.977 3.971 1.00 69.50 97 SER A C 1
ATOM 765 O O . SER A 1 97 ? -5.653 10.101 5.149 1.00 69.50 97 SER A O 1
ATOM 767 N N . LEU A 1 98 ? -5.924 9.097 3.169 1.00 69.38 98 LEU A N 1
ATOM 768 C CA . LEU A 1 98 ? -7.038 8.240 3.583 1.00 69.38 98 LEU A CA 1
ATOM 769 C C . LEU A 1 98 ? -6.639 7.244 4.672 1.00 69.38 98 LEU A C 1
ATOM 771 O O . LEU A 1 98 ? -7.436 6.948 5.564 1.00 69.38 98 LEU A O 1
ATOM 775 N N . ARG A 1 99 ? -5.407 6.728 4.632 1.00 69.81 99 ARG A N 1
ATOM 776 C CA . ARG A 1 99 ? -4.896 5.823 5.668 1.00 69.81 99 ARG A CA 1
ATOM 777 C C . ARG A 1 99 ? -4.635 6.553 6.980 1.00 69.81 99 ARG A C 1
ATOM 779 O O . ARG A 1 99 ? -5.008 6.011 8.014 1.00 69.81 99 ARG A O 1
ATOM 786 N N . VAL A 1 100 ? -4.048 7.753 6.951 1.00 67.88 100 VAL A N 1
ATOM 787 C CA . VAL A 1 100 ? -3.843 8.601 8.141 1.00 67.88 100 VAL A CA 1
ATOM 788 C C . VAL A 1 100 ? -5.192 8.920 8.783 1.00 67.88 100 VAL A C 1
ATOM 790 O O . VAL A 1 100 ? -5.381 8.692 9.981 1.00 67.88 100 VAL A O 1
ATOM 793 N N . VAL A 1 101 ? -6.163 9.325 7.960 1.00 65.38 101 VAL A N 1
ATOM 794 C CA . VAL A 1 101 ? -7.558 9.526 8.363 1.00 65.38 101 VAL A CA 1
ATOM 795 C C . VAL A 1 101 ? -8.103 8.261 9.021 1.00 65.38 101 VAL A C 1
ATOM 797 O O . VAL A 1 101 ? -8.503 8.313 10.180 1.00 65.38 101 VAL A O 1
ATOM 800 N N . LYS A 1 102 ? -8.057 7.105 8.346 1.00 66.81 102 LYS A N 1
ATOM 801 C CA . LYS A 1 102 ? -8.550 5.828 8.887 1.00 66.81 102 LYS A CA 1
ATOM 802 C C . LYS A 1 102 ? -7.933 5.502 10.247 1.00 66.81 102 LYS A C 1
ATOM 804 O O . LYS A 1 102 ? -8.680 5.186 11.169 1.00 66.81 102 LYS A O 1
ATOM 809 N N . THR A 1 103 ? -6.608 5.584 10.380 1.00 63.97 103 THR A N 1
ATOM 810 C CA . THR A 1 103 ? -5.925 5.265 11.640 1.00 63.97 103 THR A CA 1
ATOM 811 C C . THR A 1 103 ? -6.376 6.186 12.760 1.00 63.97 103 THR A C 1
ATOM 813 O O . THR A 1 103 ? -6.736 5.691 13.819 1.00 63.97 103 THR A O 1
ATOM 816 N N . TYR A 1 104 ? -6.485 7.492 12.499 1.00 63.22 104 TYR A N 1
ATOM 817 C CA . TYR A 1 104 ? -6.937 8.462 13.496 1.00 63.22 104 TYR A CA 1
ATOM 818 C C . TYR A 1 104 ? -8.371 8.180 13.978 1.00 63.22 104 TYR A C 1
ATOM 820 O O . TYR A 1 104 ? -8.663 8.355 15.157 1.00 63.22 104 TYR A O 1
ATOM 828 N N . ARG A 1 105 ? -9.250 7.669 13.097 1.00 60.53 105 ARG A N 1
ATOM 829 C CA . ARG A 1 105 ? -10.626 7.270 13.458 1.00 60.53 105 ARG A CA 1
ATOM 830 C C . ARG A 1 105 ? -10.676 6.009 14.292 1.00 60.53 105 ARG A C 1
ATOM 832 O O . ARG A 1 105 ? -11.617 5.809 15.043 1.00 60.53 105 ARG A O 1
ATOM 839 N N . GLN A 1 106 ? -9.743 5.101 14.039 1.00 53.38 106 GLN A N 1
ATOM 840 C CA . GLN A 1 106 ? -9.715 3.800 14.690 1.00 53.38 106 GLN A CA 1
ATOM 841 C C . GLN A 1 106 ? -9.124 3.879 16.100 1.00 53.38 106 GLN A C 1
ATOM 843 O O . GLN A 1 106 ? -9.441 3.008 16.903 1.00 53.38 106 GLN A O 1
ATOM 848 N N . VAL A 1 107 ? -8.307 4.899 16.401 1.00 54.62 107 VAL A N 1
ATOM 849 C CA . VAL A 1 107 ? -7.724 5.101 17.739 1.00 54.62 107 VAL A CA 1
ATOM 850 C C . VAL A 1 107 ? -8.464 6.112 18.620 1.00 54.62 107 VAL A C 1
ATOM 852 O O . VAL A 1 107 ? -8.329 6.026 19.834 1.00 54.62 107 VAL A O 1
ATOM 855 N N . ASN A 1 108 ? -9.251 7.037 18.060 1.00 50.66 108 ASN A N 1
ATOM 856 C CA . ASN A 1 108 ? -10.023 7.999 18.856 1.00 50.66 108 ASN A CA 1
ATOM 857 C C . ASN A 1 108 ? -11.487 7.558 19.009 1.00 50.66 108 ASN A C 1
ATOM 859 O O . ASN A 1 108 ? -12.159 7.271 18.021 1.00 50.66 108 ASN A O 1
ATOM 863 N N . GLU A 1 109 ? -11.988 7.537 20.248 1.00 44.16 109 GLU A N 1
ATOM 864 C CA . GLU A 1 109 ? -13.360 7.110 20.581 1.00 44.16 109 GLU A CA 1
ATOM 865 C C . GLU A 1 109 ? -14.449 8.089 20.106 1.00 44.16 109 GLU A C 1
ATOM 867 O O . GLU A 1 109 ? -15.612 7.713 19.956 1.00 44.16 109 GLU A O 1
ATOM 872 N N . THR A 1 110 ? -14.096 9.346 19.834 1.00 46.75 110 THR A N 1
ATOM 873 C CA . THR A 1 110 ? -15.049 10.397 19.470 1.00 46.75 110 THR A CA 1
ATOM 874 C C . THR A 1 110 ? -15.246 10.494 17.953 1.00 46.75 110 THR A C 1
ATOM 876 O O . THR A 1 110 ? -14.312 10.720 17.182 1.00 46.75 110 THR A O 1
ATOM 879 N N . GLN A 1 111 ? -16.499 10.359 17.497 1.00 41.53 111 GLN A N 1
ATOM 880 C CA . GLN A 1 111 ? -16.891 10.670 16.119 1.00 41.53 111 GLN A CA 1
ATOM 881 C C . GLN A 1 111 ? -16.807 12.183 15.882 1.00 41.53 111 GLN A C 1
ATOM 883 O O . GLN A 1 111 ? -17.794 12.895 16.045 1.00 41.53 111 GLN A O 1
ATOM 888 N N . VAL A 1 112 ? -15.637 12.696 15.506 1.00 47.88 112 VAL A N 1
ATOM 889 C CA . VAL A 1 112 ? -15.484 14.120 15.177 1.00 47.88 112 VAL A CA 1
ATOM 890 C C . VAL A 1 112 ? -15.303 14.320 13.673 1.00 47.88 112 VAL A C 1
ATOM 892 O O . VAL A 1 112 ? -14.625 13.548 12.993 1.00 47.88 112 VAL A O 1
ATOM 895 N N . SER A 1 113 ? -15.954 15.359 13.143 1.00 44.41 113 SER A N 1
ATOM 896 C CA . SER A 1 113 ? -15.931 15.715 11.723 1.00 44.41 113 SER A CA 1
ATOM 897 C C . SER A 1 113 ? -14.542 16.212 11.291 1.00 44.41 113 SER A C 1
ATOM 899 O O . SER A 1 113 ? -13.927 17.070 11.924 1.00 44.41 113 SER A O 1
ATOM 901 N N . TYR A 1 114 ? -14.045 15.618 10.207 1.00 52.16 114 TYR A N 1
ATOM 902 C CA . TYR A 1 114 ? -12.628 15.326 9.966 1.00 52.16 114 TYR A CA 1
ATOM 903 C C . TYR A 1 114 ? -11.727 16.486 9.538 1.00 52.16 114 TYR A C 1
ATOM 905 O O . TYR A 1 114 ? -10.524 16.461 9.784 1.00 52.16 114 TYR A O 1
ATOM 913 N N . THR A 1 115 ? -12.265 17.484 8.848 1.00 50.19 115 THR A N 1
ATOM 914 C CA . THR A 1 115 ? -11.434 18.494 8.177 1.00 50.19 115 THR A CA 1
ATOM 915 C C . THR A 1 115 ? -10.853 19.521 9.143 1.00 50.19 115 THR A C 1
ATOM 917 O O . THR A 1 115 ? -9.781 20.054 8.886 1.00 50.19 115 THR A O 1
ATOM 920 N N . LYS A 1 116 ? -11.510 19.779 10.279 1.00 49.56 116 LYS A N 1
ATOM 921 C CA . LYS A 1 116 ? -11.087 20.843 11.203 1.00 49.56 116 LYS A CA 1
ATOM 922 C C . LYS A 1 116 ? -9.980 20.418 12.173 1.00 49.56 116 LYS A C 1
ATOM 924 O O . LYS A 1 116 ? -9.056 21.193 12.382 1.00 49.56 116 LYS A O 1
ATOM 929 N N . LEU A 1 117 ? -10.024 19.197 12.712 1.00 49.50 117 LEU A N 1
ATOM 930 C CA . LEU A 1 117 ? -9.065 18.750 13.737 1.00 49.50 117 LEU A CA 1
ATOM 931 C C . LEU A 1 117 ? -7.664 18.451 13.184 1.00 49.50 117 LEU A C 1
ATOM 933 O O . LEU A 1 117 ? -6.673 18.796 13.819 1.00 49.50 117 LEU A O 1
ATOM 937 N N . VAL A 1 118 ? -7.561 17.857 11.989 1.00 49.75 118 VAL A N 1
ATOM 938 C CA . VAL A 1 118 ? -6.249 17.536 11.394 1.00 49.75 118 VAL A CA 1
ATOM 939 C C . VAL A 1 118 ? -5.535 18.796 10.890 1.00 49.75 118 VAL A C 1
ATOM 941 O O . VAL A 1 118 ? -4.321 18.908 11.034 1.00 49.75 118 VAL A O 1
ATOM 944 N N . ILE A 1 119 ? -6.281 19.775 10.362 1.00 53.06 119 ILE A N 1
ATOM 945 C CA . ILE A 1 119 ? -5.714 21.053 9.899 1.00 53.06 119 ILE A CA 1
ATOM 946 C C . ILE A 1 119 ? -5.267 21.931 11.081 1.00 53.06 119 ILE A C 1
ATOM 948 O O . ILE A 1 119 ? -4.287 22.655 10.943 1.00 53.06 119 ILE A O 1
ATOM 952 N N . GLN A 1 120 ? -5.935 21.851 12.239 1.00 49.81 120 GLN A N 1
ATOM 953 C CA . GLN A 1 120 ? -5.590 22.653 13.422 1.00 49.81 120 GLN A CA 1
ATOM 954 C C . GLN A 1 120 ? -4.414 22.106 14.251 1.00 49.81 120 GLN A C 1
ATOM 956 O O . GLN A 1 120 ? -3.804 22.885 14.975 1.00 49.81 120 GLN A O 1
ATOM 961 N N . GLY A 1 121 ? -4.102 20.806 14.168 1.00 57.03 121 GLY A N 1
ATOM 962 C CA . GLY A 1 121 ? -2.987 20.185 14.899 1.00 57.03 121 GLY A CA 1
ATOM 963 C C . GLY A 1 121 ? -1.682 20.135 14.097 1.00 57.03 121 GLY A C 1
ATOM 964 O O . GLY A 1 121 ? -0.804 20.971 14.274 1.00 57.03 121 GLY A O 1
ATOM 965 N N . ASP A 1 122 ? -1.561 19.148 13.203 1.00 51.62 122 ASP A N 1
ATOM 966 C CA . ASP A 1 122 ? -0.341 18.884 12.411 1.00 51.62 122 ASP A CA 1
ATOM 967 C C . ASP A 1 122 ? -0.365 19.534 11.006 1.00 51.62 122 ASP A C 1
ATOM 969 O O . ASP A 1 122 ? 0.584 19.414 10.222 1.00 51.62 122 ASP A O 1
ATOM 973 N N . GLY A 1 123 ? -1.473 20.190 10.647 1.00 62.50 123 GLY A N 1
ATOM 974 C CA . GLY A 1 123 ? -1.671 20.812 9.341 1.00 62.50 123 GLY A CA 1
ATOM 975 C C . GLY A 1 123 ? -1.751 19.819 8.171 1.00 62.50 123 GLY A C 1
ATOM 976 O O . GLY A 1 123 ? -1.810 18.596 8.319 1.00 62.50 123 GLY A O 1
ATOM 977 N N . VAL A 1 124 ? -1.739 20.366 6.952 1.00 62.22 124 VAL A N 1
ATOM 978 C CA . VAL A 1 124 ? -1.790 19.591 5.696 1.00 62.22 124 VAL A CA 1
ATOM 979 C C . VAL A 1 124 ? -0.547 18.697 5.542 1.00 62.22 124 VAL A C 1
ATOM 981 O O . VAL A 1 124 ? -0.639 17.589 5.020 1.00 62.22 124 VAL A O 1
ATOM 984 N N . SER A 1 125 ? 0.603 19.118 6.079 1.00 59.56 125 SER A N 1
ATOM 985 C CA . SER A 1 125 ? 1.844 18.332 6.056 1.00 59.56 125 SER A CA 1
ATOM 986 C C . SER A 1 125 ? 1.724 17.021 6.848 1.00 59.56 125 SER A C 1
ATOM 988 O O . SER A 1 125 ? 2.112 15.962 6.354 1.00 59.56 125 SER A O 1
ATOM 990 N N . GLY A 1 126 ? 1.094 17.041 8.030 1.00 61.34 126 GLY A N 1
ATOM 991 C CA . GLY A 1 126 ? 0.836 15.823 8.807 1.00 61.34 126 GLY A CA 1
ATOM 992 C C . GLY A 1 126 ? -0.160 14.870 8.142 1.00 61.34 126 GLY A C 1
ATOM 993 O O . GLY A 1 126 ? -0.004 13.652 8.227 1.00 61.34 126 GLY A O 1
ATOM 994 N N . LEU A 1 127 ? -1.151 15.406 7.425 1.00 64.12 127 LEU A N 1
ATOM 995 C CA . LEU A 1 127 ? -2.150 14.603 6.716 1.00 64.12 127 LEU A CA 1
ATOM 996 C C . LEU A 1 127 ? -1.538 13.801 5.555 1.00 64.12 127 LEU A C 1
ATOM 998 O O . LEU A 1 127 ? -1.919 12.650 5.342 1.00 64.12 127 LEU A O 1
ATOM 1002 N N . PHE A 1 128 ? -0.597 14.393 4.816 1.00 65.19 128 PHE A N 1
ATOM 1003 C CA . PHE A 1 128 ? -0.013 13.776 3.620 1.00 65.19 128 PHE A CA 1
ATOM 1004 C C . PHE A 1 128 ? 1.365 13.139 3.849 1.00 65.19 128 PHE A C 1
ATOM 1006 O O . PHE A 1 128 ? 1.695 12.188 3.145 1.00 65.19 128 PHE A O 1
ATOM 1013 N N . GLY A 1 129 ? 2.153 13.591 4.829 1.00 64.75 129 GLY A N 1
ATOM 1014 C CA . GLY A 1 129 ? 3.541 13.152 5.033 1.00 64.75 129 GLY A CA 1
ATOM 1015 C C . GLY A 1 129 ? 3.766 12.151 6.172 1.00 64.75 129 GLY A C 1
ATOM 1016 O O . GLY A 1 129 ? 4.803 11.485 6.212 1.00 64.75 129 GLY A O 1
ATOM 1017 N N . ARG A 1 130 ? 2.819 11.995 7.107 1.00 68.88 130 ARG A N 1
ATOM 1018 C CA . ARG A 1 130 ? 3.041 11.179 8.312 1.00 68.88 130 ARG A CA 1
ATOM 1019 C C . ARG A 1 130 ? 3.200 9.694 7.965 1.00 68.88 130 ARG A C 1
ATOM 1021 O O . ARG A 1 130 ? 2.287 9.065 7.434 1.00 68.88 130 ARG A O 1
ATOM 1028 N N . GLY A 1 131 ? 4.378 9.141 8.268 1.00 68.12 131 GLY A N 1
ATOM 1029 C CA . GLY A 1 131 ? 4.735 7.743 7.991 1.00 68.12 131 GLY A CA 1
ATOM 1030 C C . GLY A 1 131 ? 4.937 7.408 6.507 1.00 68.12 131 GLY A C 1
ATOM 1031 O O . GLY A 1 131 ? 5.096 6.233 6.176 1.00 68.12 131 GLY A O 1
ATOM 1032 N N . LEU A 1 132 ? 4.935 8.411 5.620 1.00 72.50 132 LEU A N 1
ATOM 1033 C CA . LEU A 1 132 ? 5.016 8.209 4.174 1.00 72.50 132 LEU A CA 1
ATOM 1034 C C . LEU A 1 132 ? 6.368 7.609 3.758 1.00 72.50 132 LEU A C 1
ATOM 1036 O O . LEU A 1 132 ? 6.383 6.649 2.999 1.00 72.50 132 LEU A O 1
ATOM 1040 N N . SER A 1 133 ? 7.490 8.089 4.304 1.00 73.81 133 SER A N 1
ATOM 1041 C CA . SER A 1 133 ? 8.830 7.607 3.923 1.00 73.81 133 SER A CA 1
ATOM 1042 C C . SER A 1 133 ? 9.025 6.113 4.201 1.00 73.81 133 SER A C 1
ATOM 1044 O O . SER A 1 133 ? 9.508 5.374 3.346 1.00 73.81 133 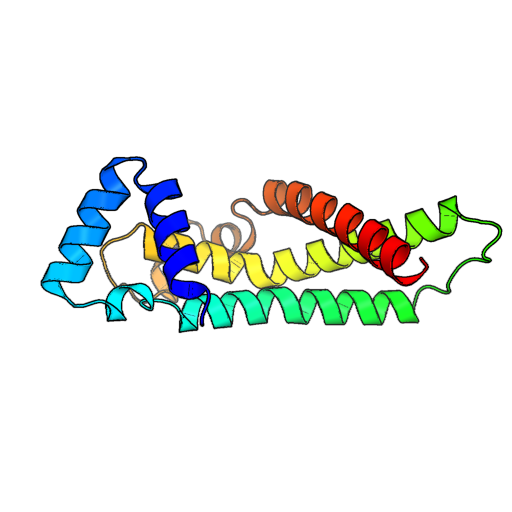SER A O 1
ATOM 1046 N N . THR A 1 134 ? 8.595 5.639 5.374 1.00 78.12 134 THR A N 1
ATOM 1047 C CA . THR A 1 134 ? 8.666 4.213 5.732 1.00 78.12 134 THR A CA 1
ATOM 1048 C C . THR A 1 134 ? 7.737 3.372 4.857 1.00 78.12 134 THR A C 1
ATOM 1050 O O . THR A 1 134 ? 8.090 2.260 4.474 1.00 78.12 134 THR A O 1
ATOM 1053 N N . ARG A 1 135 ? 6.561 3.907 4.499 1.00 75.00 135 ARG A N 1
ATOM 1054 C CA . ARG A 1 135 ? 5.605 3.228 3.614 1.00 75.00 135 ARG A CA 1
ATOM 1055 C C . ARG A 1 135 ? 6.126 3.111 2.191 1.00 75.00 135 ARG A C 1
ATOM 1057 O O . ARG A 1 135 ? 6.127 2.003 1.676 1.00 75.00 135 ARG A O 1
ATOM 1064 N N . ILE A 1 136 ? 6.650 4.196 1.622 1.00 80.88 136 ILE A N 1
ATOM 1065 C CA . ILE A 1 136 ? 7.271 4.187 0.292 1.00 80.88 136 ILE A CA 1
ATOM 1066 C C . ILE A 1 136 ? 8.386 3.140 0.240 1.00 80.88 136 ILE A C 1
ATOM 1068 O O . ILE A 1 136 ? 8.479 2.403 -0.736 1.00 80.88 136 ILE A O 1
ATOM 1072 N N . LEU A 1 137 ? 9.201 3.018 1.293 1.00 80.88 137 LEU A N 1
ATOM 1073 C CA . LEU A 1 137 ? 10.250 2.002 1.333 1.00 80.88 137 LEU A CA 1
ATOM 1074 C C . LEU A 1 137 ? 9.666 0.579 1.363 1.00 80.88 137 LEU A C 1
ATOM 1076 O O . LEU A 1 137 ? 9.998 -0.236 0.507 1.00 80.88 137 LEU A O 1
ATOM 1080 N N . CYS A 1 138 ? 8.777 0.273 2.314 1.00 80.88 138 CYS A N 1
ATOM 1081 C CA . CYS A 1 138 ? 8.216 -1.075 2.463 1.00 80.88 138 CYS A CA 1
ATOM 1082 C C . CYS A 1 138 ? 7.341 -1.491 1.271 1.00 80.88 138 CYS A C 1
ATOM 1084 O O . CYS A 1 138 ? 7.533 -2.568 0.710 1.00 80.88 138 CYS A O 1
ATOM 1086 N N . ASN A 1 139 ? 6.400 -0.640 0.865 1.00 78.62 139 ASN A N 1
ATOM 1087 C CA . ASN A 1 139 ? 5.471 -0.917 -0.231 1.00 78.62 139 ASN A CA 1
ATOM 1088 C C . ASN A 1 139 ? 6.147 -0.785 -1.598 1.00 78.62 139 ASN A C 1
ATOM 1090 O O . ASN A 1 139 ? 5.765 -1.479 -2.540 1.00 78.62 139 ASN A O 1
ATOM 1094 N N . GLY A 1 140 ? 7.158 0.080 -1.717 1.00 76.12 140 GLY A N 1
ATOM 1095 C CA . GLY A 1 140 ? 8.021 0.154 -2.889 1.00 76.12 140 GLY A CA 1
ATOM 1096 C C . GLY A 1 140 ? 8.729 -1.176 -3.106 1.00 76.12 140 GLY A C 1
ATOM 1097 O O . GLY A 1 140 ? 8.530 -1.793 -4.147 1.00 76.12 140 GLY A O 1
ATOM 1098 N N . LEU A 1 141 ? 9.452 -1.676 -2.095 1.00 81.88 141 LEU A N 1
ATOM 1099 C CA . LEU A 1 141 ? 10.112 -2.989 -2.140 1.00 81.88 141 LEU A CA 1
ATOM 1100 C C . LEU A 1 141 ? 9.121 -4.138 -2.384 1.00 81.88 141 LEU A C 1
ATOM 1102 O O . LEU A 1 141 ? 9.396 -5.033 -3.182 1.00 81.88 141 LEU A O 1
ATOM 1106 N N . GLN A 1 142 ? 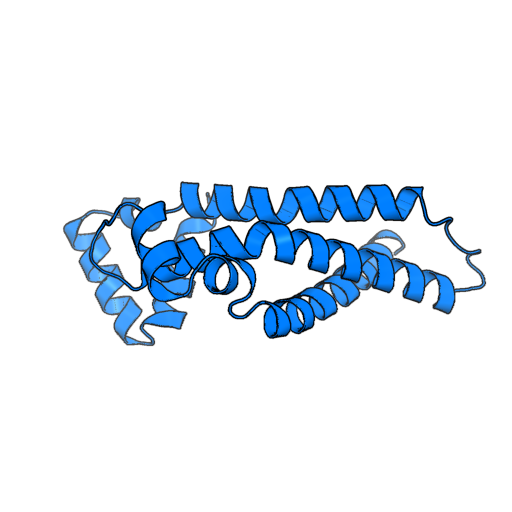7.946 -4.103 -1.750 1.00 81.56 142 GLN A N 1
ATOM 1107 C CA . GLN A 1 142 ? 6.889 -5.080 -2.014 1.00 81.56 142 GLN A CA 1
ATOM 1108 C C . GLN A 1 142 ? 6.405 -5.016 -3.474 1.00 81.56 142 GLN A C 1
ATOM 1110 O O . GLN A 1 142 ? 6.194 -6.057 -4.092 1.00 81.56 142 GLN A O 1
ATOM 1115 N N . GLY A 1 143 ? 6.251 -3.814 -4.038 1.00 75.19 143 GLY A N 1
ATOM 1116 C CA . GLY A 1 143 ? 5.839 -3.590 -5.426 1.00 75.19 143 GLY A CA 1
ATOM 1117 C C . GLY A 1 143 ? 6.869 -4.075 -6.444 1.00 75.19 143 GLY A C 1
ATOM 1118 O O . GLY A 1 143 ? 6.485 -4.650 -7.466 1.00 75.19 143 GLY A O 1
ATOM 1119 N N . LEU A 1 144 ? 8.165 -3.922 -6.137 1.00 82.81 144 LEU A N 1
ATOM 1120 C CA . LEU A 1 144 ? 9.267 -4.511 -6.907 1.00 82.81 144 LEU A CA 1
ATOM 1121 C C . LEU A 1 144 ? 9.099 -6.030 -7.010 1.00 82.81 144 LEU A C 1
ATOM 1123 O O . LEU A 1 144 ? 9.008 -6.583 -8.106 1.00 82.81 144 LEU A O 1
ATOM 1127 N N . LEU A 1 145 ? 9.025 -6.691 -5.851 1.00 82.31 145 LEU A N 1
ATOM 1128 C CA . LEU A 1 145 ? 8.941 -8.147 -5.750 1.00 82.31 145 LEU A CA 1
ATOM 1129 C C . LEU A 1 145 ? 7.668 -8.682 -6.400 1.00 82.31 145 LEU A C 1
ATOM 1131 O O . LEU A 1 145 ? 7.728 -9.662 -7.136 1.00 82.31 145 LEU A O 1
ATOM 1135 N N . PHE A 1 146 ? 6.532 -8.021 -6.169 1.00 82.44 146 PHE A N 1
ATOM 1136 C CA . PHE A 1 146 ? 5.265 -8.400 -6.782 1.00 82.44 146 PHE A CA 1
ATOM 1137 C C . PHE A 1 146 ? 5.351 -8.355 -8.309 1.00 82.44 146 PHE A C 1
ATOM 1139 O O . PHE A 1 146 ? 4.986 -9.326 -8.956 1.00 82.44 146 PHE A O 1
ATOM 1146 N N . SER A 1 147 ? 5.887 -7.276 -8.884 1.00 76.44 147 SER A N 1
ATOM 1147 C CA . SER A 1 147 ? 5.954 -7.102 -10.343 1.00 76.44 147 SER A CA 1
ATOM 1148 C C . SER A 1 147 ? 6.865 -8.129 -11.014 1.00 76.44 147 SER A C 1
ATOM 1150 O O . SER A 1 147 ? 6.540 -8.637 -12.086 1.00 76.44 147 SER A O 1
ATOM 1152 N N . ILE A 1 148 ? 7.987 -8.454 -10.366 1.00 79.19 148 ILE A N 1
ATOM 1153 C CA . ILE A 1 148 ? 8.929 -9.477 -10.827 1.00 79.19 148 ILE A CA 1
ATOM 1154 C C . ILE A 1 148 ? 8.286 -10.864 -10.768 1.00 79.19 148 ILE A C 1
ATOM 1156 O O . ILE A 1 148 ? 8.227 -11.557 -11.779 1.00 79.19 148 ILE A O 1
ATOM 1160 N N . LEU A 1 149 ? 7.781 -11.263 -9.596 1.00 83.19 149 LEU A N 1
ATOM 1161 C CA . LEU A 1 149 ? 7.212 -12.597 -9.393 1.00 83.19 149 LEU A CA 1
ATOM 1162 C C . LEU A 1 149 ? 5.966 -12.812 -10.250 1.00 83.19 149 LEU A C 1
ATOM 1164 O O . LEU A 1 149 ? 5.808 -13.872 -10.841 1.00 83.19 149 LEU A O 1
ATOM 1168 N N . TRP A 1 150 ? 5.107 -11.798 -10.358 1.00 80.50 150 TRP A N 1
ATOM 1169 C CA . TRP A 1 150 ? 3.899 -11.852 -11.175 1.00 80.50 150 TRP A CA 1
ATOM 1170 C C . TRP A 1 150 ? 4.211 -12.156 -12.641 1.00 80.50 150 TRP A C 1
ATOM 1172 O O . TRP A 1 150 ? 3.597 -13.043 -13.225 1.00 80.50 150 TRP A O 1
ATOM 1182 N N . LYS A 1 151 ? 5.187 -11.452 -13.229 1.00 74.62 151 LYS A N 1
ATOM 1183 C CA . LYS A 1 151 ? 5.560 -11.655 -14.633 1.00 74.62 151 LYS A CA 1
ATOM 1184 C C . LYS A 1 151 ? 6.292 -12.990 -14.830 1.00 74.62 151 LYS A C 1
ATOM 1186 O O . LYS A 1 151 ? 5.969 -13.707 -15.765 1.00 74.62 151 LYS A O 1
ATOM 1191 N N . LEU A 1 152 ? 7.177 -13.373 -13.903 1.00 78.69 152 LEU A N 1
ATOM 1192 C CA . LEU A 1 152 ? 7.853 -14.678 -13.933 1.00 78.69 152 LEU A CA 1
ATOM 1193 C C . LEU A 1 152 ? 6.879 -15.861 -13.860 1.00 78.69 152 LEU A C 1
ATOM 1195 O O . LEU A 1 152 ? 7.103 -16.851 -14.541 1.00 78.69 152 LEU A O 1
ATOM 1199 N N . PHE A 1 153 ? 5.813 -15.774 -13.057 1.00 80.62 153 PHE A N 1
ATOM 1200 C CA . PHE A 1 153 ? 4.791 -16.825 -12.988 1.00 80.62 153 PHE A CA 1
ATOM 1201 C C . PHE A 1 153 ? 3.845 -16.843 -14.191 1.00 80.62 153 PHE A C 1
ATOM 1203 O O . PHE A 1 153 ? 3.252 -17.879 -14.458 1.00 80.62 153 PHE A O 1
ATOM 1210 N N . LEU A 1 154 ? 3.668 -15.718 -14.887 1.00 75.19 154 LEU A N 1
ATOM 1211 C CA . LEU A 1 154 ? 2.866 -15.662 -16.114 1.00 75.19 154 LEU A CA 1
ATOM 1212 C C . LEU A 1 154 ? 3.615 -16.193 -17.340 1.00 75.19 154 LEU A C 1
ATOM 1214 O O . LEU A 1 154 ? 2.973 -16.674 -18.268 1.00 75.19 154 LEU A O 1
ATOM 1218 N N . ASP A 1 155 ? 4.944 -16.073 -17.350 1.00 67.06 155 ASP A N 1
ATOM 1219 C CA . ASP A 1 155 ? 5.808 -16.550 -18.435 1.00 67.06 155 ASP A CA 1
ATOM 1220 C C . ASP A 1 155 ? 6.238 -18.031 -18.266 1.00 67.06 155 ASP A C 1
ATOM 1222 O O . ASP A 1 155 ? 6.960 -18.552 -19.119 1.00 67.06 155 ASP A O 1
ATOM 1226 N N . LEU A 1 156 ? 5.813 -18.691 -17.177 1.00 59.38 156 LEU A N 1
ATOM 1227 C CA . LEU A 1 156 ? 6.051 -20.105 -16.829 1.00 59.38 156 LEU A CA 1
ATOM 1228 C C . LEU A 1 156 ? 4.912 -21.000 -17.339 1.00 59.38 156 LEU A C 1
ATOM 1230 O O . LEU A 1 156 ? 5.227 -22.079 -17.889 1.00 59.38 156 LEU A O 1
#

InterPro domains:
  IPR018108 Mitochondrial carrier protein, transmembrane region [PF00153] (2-65)
  IPR018108 Mitochondrial carrier protein, transmembrane region [PS50920] (1-64)
  IPR023395 Mitochondrial carrier protein domain superfamily [G3DSA:1.50.40.10] (1-156)
  IPR023395 Mitochondrial carrier protein domain superfamily [SSF103506] (2-148)

Sequence (156 aa):
MILTPVDTLKTTLQVQGPEGRALLRERIKKHGVGTLWWGAFATAGATFVGHYPWFATYNILSEAIKEPPKDQFFLWLLRLAFIGFVASLVSDCVSNSLRVVKTYRQVNETQVSYTKLVIQGDGVSGLFGRGLSTRILCNGLQGLLFSILWKLFLDL

Radius of gyration: 19.55 Å; chains: 1; bounding box: 43×43×51 Å

Organism: Beauveria bassiana (NCBI:txid176275)

Foldseek 3Di:
DVCQLVVLQVVLCVVVPPCSVVVVVVCCVVPNPCVSCVCVVVVVVLVCLLVPQLVVQLVVLPVVDDQDDPVCVVVNLVSLLVSLLVSQLRSLQRNQLSVLQVVVVVPDPDPDDGDPPCCVPVRPCCSRPPCSVVSSVVSSVVSSVCSNVVVVVVVD

pLDDT: mean 74.6, std 11.09, range [41.53, 88.75]